Protein AF-A0A8T5RN53-F1 (afdb_monomer_lite)

Radius of gyration: 16.36 Å; chains: 1; bounding box: 29×34×56 Å

Sequence (153 aa):
MLRLSPTEIYNDFKKKKINKNKASELLISIIENPLELDNHERNLCIKLIRIIDSKEKNIFFFLENLLISDINELVRGNAAVALIKNFSDYALEPIKWALQYEKSETSIELIIKALEKTDNLKLKSLLKRVEYVVFEGKIFFPYGTHQNMNLSS

Foldseek 3Di:
DDQDQLVNLLVCCVVVVDALVVSLVSLLVVLVPVVPDDPVSNLSSLVSNLVSLDQDPVSLVSLLCQLPDPPDLSSNLSSLLSCCRRVVVPSLVSLLVSLAPPQDPSSVQSQQVSLVPHPNVSSVVSNVQADWDQDPNDIDRPPGSHTDPPPDD

Structure (mmCIF, N/CA/C/O backbone):
data_AF-A0A8T5RN53-F1
#
_entry.id   AF-A0A8T5RN53-F1
#
loop_
_atom_site.group_PDB
_atom_site.id
_atom_site.type_symbol
_atom_site.label_atom_id
_atom_site.label_alt_id
_atom_site.label_comp_id
_atom_site.label_asym_id
_atom_site.label_entity_id
_atom_site.label_seq_id
_atom_site.pdbx_PDB_ins_code
_atom_site.Cartn_x
_atom_site.Cartn_y
_atom_site.C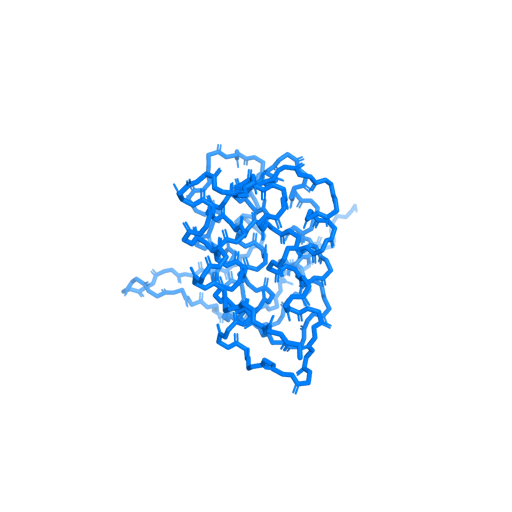artn_z
_atom_site.occupancy
_atom_site.B_iso_or_equiv
_atom_site.auth_seq_id
_atom_site.auth_comp_id
_atom_site.auth_asym_id
_atom_site.auth_atom_id
_atom_site.pdbx_PDB_model_num
ATOM 1 N N . MET A 1 1 ? 7.342 6.731 28.249 1.00 44.94 1 MET A N 1
ATOM 2 C CA . MET A 1 1 ? 6.076 6.772 27.486 1.00 44.94 1 MET A CA 1
ATOM 3 C C . MET A 1 1 ? 5.828 5.353 26.983 1.00 44.94 1 MET A C 1
ATOM 5 O O . MET A 1 1 ? 6.756 4.779 26.434 1.00 44.94 1 MET A O 1
ATOM 9 N N . LEU A 1 2 ? 4.677 4.733 27.271 1.00 50.25 2 LEU A N 1
ATOM 10 C CA . LEU A 1 2 ? 4.367 3.375 26.793 1.00 50.25 2 LEU A CA 1
ATOM 11 C C . LEU A 1 2 ? 4.141 3.436 25.279 1.00 50.25 2 LEU A C 1
ATOM 13 O O . LEU A 1 2 ? 3.134 3.980 24.829 1.00 50.25 2 LEU A O 1
ATOM 17 N N . ARG A 1 3 ? 5.098 2.928 24.503 1.00 65.44 3 ARG A N 1
ATOM 18 C CA . ARG A 1 3 ? 4.967 2.795 23.054 1.00 65.44 3 ARG A CA 1
ATOM 19 C C . ARG A 1 3 ? 4.182 1.521 22.767 1.00 65.44 3 ARG A C 1
ATOM 21 O O . ARG A 1 3 ? 4.669 0.430 23.040 1.00 65.44 3 ARG A O 1
ATOM 28 N N . LEU A 1 4 ? 2.964 1.667 22.251 1.00 77.06 4 LEU A N 1
ATOM 29 C CA . LEU A 1 4 ? 2.201 0.531 21.735 1.00 77.06 4 LEU A CA 1
ATOM 30 C C . LEU A 1 4 ? 2.849 0.067 20.428 1.00 77.06 4 LEU A C 1
ATOM 32 O O . LEU A 1 4 ? 3.094 0.873 19.530 1.00 77.06 4 LEU A O 1
ATOM 36 N N . SER A 1 5 ? 3.123 -1.226 20.317 1.00 90.69 5 SER A N 1
ATOM 37 C CA . SER A 1 5 ? 3.602 -1.844 19.084 1.00 90.69 5 SER A CA 1
ATOM 38 C C . SER A 1 5 ? 2.519 -1.819 17.991 1.00 90.69 5 SER A C 1
ATOM 40 O O . SER A 1 5 ? 1.317 -1.801 18.295 1.00 90.69 5 SER A O 1
ATOM 42 N N . PRO A 1 6 ? 2.896 -1.894 16.698 1.00 93.75 6 PRO A N 1
ATOM 43 C CA . PRO A 1 6 ? 1.924 -1.941 15.601 1.00 93.75 6 PRO A CA 1
ATOM 44 C C . PRO A 1 6 ? 0.897 -3.075 15.759 1.00 93.75 6 PRO A C 1
ATOM 46 O O . PRO A 1 6 ? -0.294 -2.909 15.483 1.00 93.75 6 PRO A O 1
ATOM 49 N N . THR A 1 7 ? 1.349 -4.226 16.261 1.00 94.81 7 THR A N 1
ATOM 50 C CA . THR A 1 7 ? 0.510 -5.403 16.508 1.00 94.81 7 THR A CA 1
ATOM 51 C C . THR A 1 7 ? -0.491 -5.172 17.640 1.00 94.81 7 THR A C 1
ATOM 53 O O . THR A 1 7 ? -1.642 -5.595 17.529 1.00 94.81 7 THR A O 1
ATOM 56 N N . GLU A 1 8 ? -0.097 -4.484 18.714 1.00 95.44 8 GLU A N 1
ATOM 57 C CA . GLU A 1 8 ? -1.012 -4.127 19.806 1.00 95.44 8 GLU A CA 1
ATOM 58 C C . GLU A 1 8 ? -2.107 -3.175 19.330 1.00 95.44 8 GLU A C 1
ATOM 60 O O . GLU A 1 8 ? -3.283 -3.429 19.591 1.00 95.44 8 GLU A O 1
ATOM 65 N N . ILE A 1 9 ? -1.749 -2.155 18.542 1.00 96.62 9 ILE A N 1
ATOM 66 C CA . ILE A 1 9 ? -2.724 -1.229 17.947 1.00 96.62 9 ILE A CA 1
ATOM 67 C C . ILE A 1 9 ? -3.728 -1.991 17.078 1.00 96.62 9 ILE A C 1
ATOM 69 O O . ILE A 1 9 ? -4.940 -1.797 17.193 1.00 96.62 9 ILE A O 1
ATOM 73 N N . TYR A 1 10 ? -3.250 -2.906 16.231 1.00 97.56 10 TYR A N 1
ATOM 74 C CA . TYR A 1 10 ? -4.135 -3.714 15.394 1.00 97.56 10 TYR A CA 1
ATOM 75 C C . TYR A 1 10 ? -5.036 -4.654 16.206 1.00 97.56 10 TYR A C 1
ATOM 77 O O . TYR A 1 10 ? -6.208 -4.840 15.871 1.00 97.56 10 TYR A O 1
ATOM 85 N N . ASN A 1 11 ? -4.523 -5.225 17.296 1.00 97.44 11 ASN A N 1
ATOM 86 C CA . ASN A 1 11 ? -5.315 -6.049 18.203 1.00 97.44 11 ASN A CA 1
ATOM 87 C C . ASN A 1 11 ? -6.406 -5.238 18.908 1.00 97.44 11 ASN A C 1
ATOM 89 O O . ASN A 1 11 ? -7.532 -5.721 19.040 1.00 97.44 11 ASN A O 1
ATOM 93 N N . ASP A 1 12 ? -6.109 -4.010 19.326 1.00 97.62 12 ASP A N 1
ATOM 94 C CA . ASP A 1 12 ? -7.094 -3.120 19.934 1.00 97.62 12 ASP A CA 1
ATOM 95 C C . ASP A 1 12 ? -8.165 -2.679 18.927 1.00 97.62 12 ASP A C 1
ATOM 97 O O . ASP A 1 12 ? -9.349 -2.646 19.276 1.00 97.62 12 ASP A O 1
ATOM 101 N N . PHE A 1 13 ? -7.793 -2.458 17.661 1.00 97.81 13 PHE A N 1
ATOM 102 C CA . PHE A 1 13 ? -8.748 -2.271 16.565 1.00 97.81 13 PHE A CA 1
ATOM 103 C C . PHE A 1 13 ? -9.644 -3.504 16.369 1.00 97.81 13 PHE A C 1
ATOM 105 O O . PHE A 1 13 ? -10.870 -3.385 16.362 1.00 97.81 13 PHE A O 1
ATOM 112 N N . LYS A 1 14 ? -9.063 -4.710 16.288 1.00 97.94 14 LYS A N 1
ATOM 113 C CA . LYS A 1 14 ? -9.825 -5.966 16.149 1.00 97.94 14 LYS A CA 1
ATOM 114 C C . LYS A 1 14 ? -10.793 -6.208 17.304 1.00 97.94 14 LYS A C 1
ATOM 116 O O . LYS A 1 14 ? -11.897 -6.703 17.087 1.00 97.94 14 LYS A O 1
ATOM 121 N N . LYS A 1 15 ? -10.393 -5.841 18.523 1.00 97.94 15 LYS A N 1
ATOM 122 C CA . LYS A 1 15 ? -11.221 -5.915 19.736 1.00 97.94 15 LYS A CA 1
ATOM 123 C C . LYS A 1 15 ? -12.211 -4.750 19.862 1.00 97.94 15 LYS A C 1
ATOM 125 O O . LYS A 1 15 ? -12.908 -4.673 20.867 1.00 97.94 15 LYS A O 1
ATOM 130 N N . LYS A 1 16 ? -12.283 -3.858 18.865 1.00 97.44 16 LYS A N 1
ATOM 131 C CA . LYS A 1 16 ? -13.139 -2.661 18.831 1.00 97.44 16 LYS A CA 1
ATOM 132 C C . LYS A 1 16 ? -12.910 -1.691 20.001 1.00 97.44 16 LYS A C 1
ATOM 134 O O . LYS A 1 16 ? -13.797 -0.908 20.322 1.00 97.44 16 LYS A O 1
ATOM 139 N N . LYS A 1 17 ? -11.730 -1.718 20.630 1.00 98.00 17 LYS A N 1
ATOM 140 C CA . LYS A 1 17 ? -11.353 -0.751 21.677 1.00 98.00 17 LYS A CA 1
ATOM 141 C C . LYS A 1 17 ? -11.020 0.620 21.094 1.00 98.00 17 LYS A C 1
ATOM 143 O O . LYS A 1 17 ? -11.229 1.636 21.744 1.00 98.00 17 LYS A O 1
ATOM 148 N N . ILE A 1 18 ? -10.500 0.631 19.868 1.00 97.50 18 ILE A N 1
ATOM 149 C CA . ILE A 1 18 ? -10.259 1.831 19.069 1.00 97.50 18 ILE A CA 1
ATOM 150 C C . ILE A 1 18 ? -10.908 1.657 17.695 1.00 97.50 18 ILE A C 1
ATOM 152 O O . ILE A 1 18 ? -11.033 0.540 17.189 1.00 97.50 18 ILE A O 1
ATOM 156 N N . ASN A 1 19 ? -11.342 2.761 17.089 1.00 97.62 19 ASN A N 1
ATOM 157 C CA . ASN A 1 19 ? -11.912 2.745 15.744 1.00 97.62 19 ASN A CA 1
ATOM 158 C C . ASN A 1 19 ? -10.809 2.748 14.665 1.00 97.62 19 ASN A C 1
ATOM 160 O O . ASN A 1 19 ? -9.625 2.930 14.960 1.00 97.62 19 ASN A O 1
ATOM 164 N N . LYS A 1 20 ? -11.207 2.550 13.402 1.00 97.38 20 LYS A N 1
ATOM 165 C CA . LYS A 1 20 ? -10.282 2.499 12.257 1.00 97.38 20 LYS A CA 1
ATOM 166 C C . LYS A 1 20 ? -9.435 3.773 12.117 1.00 97.38 20 LYS A C 1
ATOM 168 O O . LYS A 1 20 ? -8.237 3.672 11.887 1.00 97.38 20 LYS A O 1
ATOM 173 N N . ASN A 1 21 ? -10.036 4.949 12.321 1.00 96.50 21 ASN A N 1
ATOM 174 C CA . ASN A 1 21 ? -9.356 6.237 12.182 1.00 96.50 21 ASN A CA 1
ATOM 175 C C . ASN A 1 21 ? -8.247 6.355 13.227 1.00 96.50 21 ASN A C 1
ATOM 177 O O . ASN A 1 21 ? -7.089 6.570 12.882 1.00 96.50 21 ASN A O 1
ATOM 181 N N . LYS A 1 22 ? -8.585 6.087 14.492 1.00 96.81 22 LYS A N 1
ATOM 182 C CA . LYS A 1 22 ? -7.637 6.155 15.598 1.00 96.81 22 LYS A CA 1
ATOM 183 C C . LYS A 1 22 ? -6.507 5.140 15.454 1.00 96.81 22 LYS A C 1
ATOM 185 O O . LYS A 1 22 ? -5.360 5.461 15.744 1.00 96.81 22 LYS A O 1
ATOM 190 N N . ALA A 1 23 ? -6.813 3.925 15.002 1.00 97.75 23 ALA A N 1
ATOM 191 C CA . ALA A 1 23 ? -5.800 2.906 14.755 1.00 97.75 23 ALA A CA 1
ATOM 192 C C . ALA A 1 23 ? -4.818 3.338 13.656 1.00 97.75 23 ALA A C 1
ATOM 194 O O . ALA A 1 23 ? -3.608 3.235 13.843 1.00 97.75 23 ALA A O 1
ATOM 195 N N . SER A 1 24 ? -5.322 3.872 12.539 1.00 97.75 24 SER A N 1
ATOM 196 C CA . SER A 1 24 ? -4.477 4.397 11.465 1.00 97.75 24 SER A CA 1
ATOM 197 C C . SER A 1 24 ? -3.630 5.589 11.914 1.00 97.75 24 SER A C 1
ATOM 199 O O . SER A 1 24 ? -2.445 5.610 11.608 1.00 97.75 24 SER A O 1
ATOM 201 N N . GLU A 1 25 ? -4.183 6.535 12.676 1.00 96.12 25 GLU A N 1
ATOM 202 C CA . GLU A 1 25 ? -3.428 7.668 13.236 1.00 96.12 25 GLU A CA 1
ATOM 203 C C . GLU A 1 25 ? -2.288 7.215 14.152 1.00 96.12 25 GLU A C 1
ATOM 205 O O . GLU A 1 25 ? -1.175 7.727 14.058 1.00 96.12 25 GLU A O 1
ATOM 210 N N . LEU A 1 26 ? -2.537 6.228 15.020 1.00 95.38 26 LEU A N 1
ATOM 211 C CA . LEU A 1 26 ? -1.499 5.687 15.897 1.00 95.38 26 LEU A CA 1
ATOM 212 C C . LEU A 1 26 ? -0.387 5.011 15.081 1.00 95.38 26 LEU A C 1
ATOM 214 O O . LEU A 1 26 ? 0.789 5.249 15.340 1.00 95.38 26 LEU A O 1
ATOM 218 N N . LEU A 1 27 ? -0.735 4.232 14.052 1.00 96.00 27 LEU A N 1
ATOM 219 C CA . LEU A 1 27 ? 0.253 3.625 13.151 1.00 96.00 27 LEU A CA 1
ATOM 220 C C . LEU A 1 27 ? 1.051 4.671 12.357 1.00 96.00 27 LEU A C 1
ATOM 222 O O . LEU A 1 27 ? 2.247 4.478 12.158 1.00 96.00 27 LEU A O 1
ATOM 226 N N . ILE A 1 28 ? 0.421 5.771 11.935 1.00 95.38 28 ILE A N 1
ATOM 227 C CA . ILE A 1 28 ? 1.108 6.904 11.294 1.00 95.38 28 ILE A CA 1
ATOM 228 C C . ILE A 1 28 ? 2.108 7.531 12.264 1.00 95.38 28 ILE A C 1
ATOM 230 O O . ILE A 1 28 ? 3.281 7.641 11.922 1.00 95.38 28 ILE A O 1
ATOM 234 N N . SER A 1 29 ? 1.682 7.831 13.496 1.00 92.75 29 SER A N 1
ATOM 235 C CA . SER A 1 29 ? 2.555 8.445 14.506 1.00 92.75 29 SER A CA 1
ATOM 236 C C . SER A 1 29 ? 3.789 7.595 14.830 1.00 92.75 29 SER A C 1
ATOM 238 O O . SER A 1 29 ? 4.849 8.125 15.146 1.00 92.75 29 SER A O 1
ATOM 240 N N . ILE A 1 30 ? 3.664 6.269 14.706 1.00 91.19 30 ILE A N 1
ATOM 241 C CA . ILE A 1 30 ? 4.787 5.338 14.794 1.00 91.19 30 ILE A CA 1
ATOM 242 C C . ILE A 1 30 ? 5.728 5.530 13.596 1.00 91.19 30 ILE A C 1
ATOM 244 O O . ILE A 1 30 ? 6.919 5.719 13.799 1.00 91.19 30 ILE A O 1
ATOM 248 N N . ILE A 1 31 ? 5.229 5.514 12.355 1.00 92.88 31 ILE A N 1
ATOM 249 C CA . ILE A 1 31 ? 6.076 5.646 11.151 1.00 92.88 31 ILE A CA 1
ATOM 250 C C . ILE A 1 31 ? 6.820 6.992 11.108 1.00 92.88 31 ILE A C 1
ATOM 252 O O . ILE A 1 31 ? 7.957 7.037 10.635 1.00 92.88 31 ILE A O 1
ATOM 256 N N . GLU A 1 32 ? 6.190 8.070 11.578 1.00 88.94 32 GLU A N 1
ATOM 257 C CA . GLU A 1 32 ? 6.745 9.432 11.596 1.00 88.94 32 GLU A CA 1
ATOM 258 C C . GLU A 1 32 ? 7.840 9.646 12.651 1.00 88.94 32 GLU A C 1
ATOM 260 O O . GLU A 1 32 ? 8.463 10.707 12.669 1.00 88.94 32 GLU A O 1
ATOM 265 N N . ASN A 1 33 ? 8.121 8.649 13.498 1.00 83.06 33 ASN A N 1
ATOM 266 C CA . ASN A 1 33 ? 9.218 8.691 14.462 1.00 83.06 33 ASN A CA 1
ATOM 267 C C . ASN A 1 33 ? 10.390 7.781 14.021 1.00 83.06 33 ASN A C 1
ATOM 269 O O . ASN A 1 33 ? 10.532 6.655 14.508 1.00 83.06 33 ASN A O 1
ATOM 273 N N . PRO A 1 34 ? 11.249 8.243 13.089 1.00 62.81 34 PRO A N 1
ATOM 274 C CA . PRO A 1 34 ? 12.278 7.418 12.454 1.00 62.81 34 PRO A CA 1
ATOM 275 C C . PRO A 1 34 ? 13.436 7.039 13.383 1.00 62.81 34 PRO A C 1
ATOM 277 O O . PRO A 1 34 ? 14.187 6.123 13.065 1.00 62.81 34 PRO A O 1
ATOM 280 N N . LEU A 1 35 ? 13.596 7.716 14.526 1.00 66.00 35 LEU A N 1
ATOM 281 C CA . LEU A 1 35 ? 14.671 7.431 15.486 1.00 66.00 35 LEU A CA 1
ATOM 282 C C . LEU A 1 35 ? 14.477 6.097 16.217 1.00 66.00 35 LEU A C 1
ATOM 284 O O . LEU A 1 35 ? 15.374 5.628 16.911 1.00 66.00 35 LEU A O 1
ATOM 288 N N . GLU A 1 36 ? 13.302 5.497 16.066 1.00 64.06 36 GLU A N 1
ATOM 289 C CA . GLU A 1 36 ? 12.859 4.390 16.891 1.00 64.06 36 GLU A CA 1
ATOM 290 C C . GLU A 1 36 ? 12.312 3.188 16.099 1.00 64.06 36 GLU A C 1
ATOM 292 O O . GLU A 1 36 ? 11.901 2.196 16.713 1.00 64.06 36 GLU A O 1
ATOM 297 N N . LEU A 1 37 ? 12.283 3.264 14.763 1.00 75.44 37 LEU A N 1
ATOM 298 C CA . LEU A 1 37 ? 11.791 2.191 13.896 1.00 75.44 37 LEU A CA 1
ATOM 299 C C . LEU A 1 37 ? 12.766 1.839 12.787 1.00 75.44 37 LEU A C 1
ATOM 301 O O . LEU A 1 37 ? 13.216 2.699 12.030 1.00 75.44 37 LEU A O 1
ATOM 305 N N . ASP A 1 38 ? 12.944 0.538 12.592 1.00 87.88 38 ASP A N 1
ATOM 306 C CA . ASP A 1 38 ? 13.507 0.023 11.356 1.00 87.88 38 ASP A CA 1
ATOM 307 C C . ASP A 1 38 ? 12.471 0.020 10.211 1.00 87.88 38 ASP A C 1
ATOM 309 O O . ASP A 1 38 ? 11.257 0.176 10.388 1.00 87.88 38 ASP A O 1
ATOM 313 N N . ASN A 1 39 ? 12.950 -0.183 8.983 1.00 90.75 39 ASN A N 1
ATOM 314 C CA . ASN A 1 39 ? 12.076 -0.241 7.810 1.00 90.75 39 ASN A CA 1
ATOM 315 C C . ASN A 1 39 ? 11.120 -1.447 7.825 1.00 90.75 39 ASN A C 1
ATOM 317 O O . ASN A 1 39 ? 10.099 -1.415 7.136 1.00 90.75 39 ASN A O 1
ATOM 321 N N . HIS A 1 40 ? 11.404 -2.508 8.583 1.00 91.00 40 HIS A N 1
ATOM 322 C CA . HIS A 1 40 ? 10.517 -3.663 8.679 1.00 91.00 40 HIS A CA 1
ATOM 323 C C . HIS A 1 40 ? 9.246 -3.307 9.464 1.00 91.00 40 HIS A C 1
ATOM 325 O O . HIS A 1 40 ? 8.134 -3.556 8.985 1.00 91.00 40 HIS A O 1
ATOM 331 N N . GLU A 1 41 ? 9.385 -2.643 10.611 1.00 92.06 41 GLU A N 1
ATOM 332 C CA . GLU A 1 41 ? 8.262 -2.157 11.411 1.00 92.06 41 GLU A CA 1
ATOM 333 C C . GLU A 1 41 ? 7.448 -1.086 10.670 1.00 92.06 41 GLU A C 1
ATOM 335 O O . GLU A 1 41 ? 6.215 -1.141 10.670 1.00 92.06 41 GLU A O 1
ATOM 340 N N . ARG A 1 42 ? 8.105 -0.168 9.945 1.00 94.38 42 ARG A N 1
ATOM 341 C CA . ARG A 1 42 ? 7.412 0.832 9.106 1.00 94.38 42 ARG A CA 1
ATOM 342 C C . ARG A 1 42 ? 6.537 0.158 8.048 1.00 94.38 42 ARG A C 1
ATOM 344 O O . ARG A 1 42 ? 5.360 0.488 7.895 1.00 94.38 42 ARG A O 1
ATOM 351 N N . ASN A 1 43 ? 7.079 -0.848 7.362 1.00 95.62 43 ASN A N 1
ATOM 352 C CA . ASN A 1 43 ? 6.333 -1.631 6.379 1.00 95.62 43 ASN A CA 1
ATOM 353 C C . ASN A 1 43 ? 5.177 -2.425 7.009 1.00 95.62 43 ASN A C 1
ATOM 355 O O . ASN A 1 43 ? 4.121 -2.568 6.385 1.00 95.62 43 ASN A O 1
ATOM 359 N N . LEU A 1 44 ? 5.335 -2.928 8.238 1.00 96.12 44 LEU A N 1
ATOM 360 C CA . LEU A 1 44 ? 4.237 -3.545 8.983 1.00 96.12 44 LEU A CA 1
ATOM 361 C C . LEU A 1 44 ? 3.120 -2.529 9.252 1.00 96.12 44 LEU A C 1
ATOM 363 O O . LEU A 1 44 ? 1.961 -2.826 8.960 1.00 96.12 44 LEU A O 1
ATOM 367 N N . CYS A 1 45 ? 3.449 -1.324 9.721 1.00 97.06 45 CYS A N 1
ATOM 368 C CA . CYS A 1 45 ? 2.466 -0.262 9.933 1.00 97.06 45 CYS A CA 1
ATOM 369 C C . CYS A 1 45 ? 1.686 0.059 8.653 1.00 97.06 45 CYS A C 1
ATOM 371 O O . CYS A 1 45 ? 0.458 0.082 8.684 1.00 97.06 45 CYS A O 1
ATOM 373 N N . ILE A 1 46 ? 2.361 0.218 7.511 1.00 98.12 46 ILE A N 1
ATOM 374 C CA . ILE A 1 46 ? 1.705 0.503 6.221 1.00 98.12 46 ILE A CA 1
ATOM 375 C C . ILE A 1 46 ? 0.774 -0.645 5.807 1.00 98.12 46 ILE A C 1
ATOM 377 O O . ILE A 1 46 ? -0.364 -0.418 5.388 1.00 98.12 46 ILE A O 1
ATOM 381 N N . LYS A 1 47 ? 1.207 -1.902 5.979 1.00 98.00 47 LYS A N 1
ATOM 382 C CA . LYS A 1 47 ? 0.360 -3.080 5.724 1.00 98.00 47 LYS A CA 1
ATOM 383 C C . LYS A 1 47 ? -0.877 -3.098 6.622 1.00 98.00 47 LYS A C 1
ATOM 385 O O . LYS A 1 47 ? -1.949 -3.472 6.146 1.00 98.00 47 LYS A O 1
ATOM 390 N N . LEU A 1 48 ? -0.742 -2.710 7.889 1.00 98.25 48 LEU A N 1
ATOM 391 C CA . LEU A 1 48 ? -1.853 -2.632 8.834 1.00 98.25 48 LEU A CA 1
ATOM 392 C C . LEU A 1 48 ? -2.799 -1.474 8.499 1.00 98.25 48 LEU A C 1
ATOM 394 O O . LEU A 1 48 ? -4.003 -1.704 8.456 1.00 98.25 48 LEU A O 1
ATOM 398 N N . ILE A 1 49 ? -2.286 -0.286 8.157 1.00 98.38 49 ILE A N 1
ATOM 399 C CA . ILE A 1 49 ? -3.081 0.846 7.643 1.00 98.38 49 ILE A CA 1
ATOM 400 C C . ILE A 1 49 ? -3.912 0.393 6.438 1.00 98.38 49 ILE A C 1
ATOM 402 O O . ILE A 1 49 ? -5.121 0.630 6.391 1.00 98.38 49 ILE A O 1
ATOM 406 N N . ARG A 1 50 ? -3.291 -0.345 5.510 1.00 98.06 50 ARG A N 1
ATOM 407 C CA . ARG A 1 50 ? -3.981 -0.925 4.355 1.00 98.06 50 ARG A CA 1
ATOM 408 C C . ARG A 1 50 ? -5.132 -1.852 4.766 1.00 98.06 50 ARG A C 1
ATOM 410 O O . ARG A 1 50 ? -6.199 -1.785 4.174 1.00 98.06 50 ARG A O 1
ATOM 417 N N . ILE A 1 51 ? -4.921 -2.729 5.750 1.00 98.00 51 ILE A N 1
ATOM 418 C CA . ILE A 1 51 ? -5.936 -3.692 6.219 1.00 98.00 51 ILE A CA 1
ATOM 419 C C . ILE A 1 51 ? -7.075 -3.002 6.983 1.00 98.00 51 ILE A C 1
ATOM 421 O O . ILE A 1 51 ? -8.225 -3.404 6.845 1.00 98.00 51 ILE A O 1
ATOM 425 N N . ILE A 1 52 ? -6.754 -1.991 7.791 1.00 97.75 52 ILE A N 1
ATOM 426 C CA . ILE A 1 52 ? -7.717 -1.228 8.598 1.00 97.75 52 ILE A CA 1
ATOM 427 C C . ILE A 1 52 ? -8.674 -0.421 7.709 1.00 97.75 52 ILE A C 1
ATOM 429 O O . ILE A 1 52 ? -9.832 -0.227 8.074 1.00 97.75 52 ILE A O 1
ATOM 433 N N . ASP A 1 53 ? -8.191 0.022 6.545 1.00 96.69 53 ASP A N 1
ATOM 434 C CA . ASP A 1 53 ? -8.983 0.678 5.502 1.00 96.69 53 ASP A CA 1
ATOM 435 C C . ASP A 1 53 ? -9.763 1.917 5.980 1.00 96.69 53 ASP A C 1
ATOM 437 O O . ASP A 1 53 ? -10.942 2.140 5.682 1.00 96.69 53 ASP A O 1
ATOM 441 N N . SER A 1 54 ? -9.081 2.757 6.759 1.00 95.81 54 SER A N 1
ATOM 442 C CA . SER A 1 54 ? -9.574 4.099 7.041 1.00 95.81 54 SER A CA 1
ATOM 443 C C . SER A 1 54 ? -9.500 4.965 5.778 1.00 95.81 54 SER A C 1
ATOM 445 O O . SER A 1 54 ? -8.504 4.945 5.057 1.00 95.81 54 SER A O 1
ATOM 447 N N . LYS A 1 55 ? -10.575 5.716 5.514 1.00 95.00 55 LYS A N 1
ATOM 448 C CA . LYS A 1 55 ? -10.751 6.542 4.306 1.00 95.00 55 LYS A CA 1
ATOM 449 C C . LYS A 1 55 ? -10.470 8.023 4.560 1.00 95.00 55 LYS A C 1
ATOM 451 O O . LYS A 1 55 ? -10.853 8.872 3.761 1.00 95.00 55 LYS A O 1
ATOM 456 N N . GLU A 1 56 ? -9.842 8.334 5.688 1.00 96.56 56 GLU A N 1
ATOM 457 C CA . GLU A 1 56 ? -9.536 9.710 6.056 1.00 96.56 56 GLU A CA 1
ATOM 458 C C . GLU A 1 56 ? -8.509 10.323 5.099 1.00 96.56 56 GLU A C 1
ATOM 460 O O . GLU A 1 56 ? -7.526 9.693 4.697 1.00 96.56 56 GLU A O 1
ATOM 465 N N . LYS A 1 57 ? -8.735 11.588 4.740 1.00 96.19 57 LYS A N 1
ATOM 466 C CA . LYS A 1 57 ? -7.930 12.302 3.742 1.00 96.19 57 LYS A CA 1
ATOM 467 C C . LYS A 1 57 ? -6.475 12.498 4.185 1.00 96.19 57 LYS A C 1
ATOM 469 O O . LYS A 1 57 ? -5.571 12.476 3.357 1.00 96.19 57 LYS A O 1
ATOM 474 N N . ASN A 1 58 ? -6.232 12.660 5.484 1.00 96.12 58 ASN A N 1
ATOM 475 C CA . ASN A 1 58 ? -4.876 12.746 6.036 1.00 96.12 58 ASN A CA 1
ATOM 476 C C . ASN A 1 58 ? -4.070 11.457 5.799 1.00 96.12 58 ASN A C 1
ATOM 478 O O . ASN A 1 58 ? -2.878 11.536 5.527 1.00 96.12 58 ASN A O 1
ATOM 482 N N . ILE A 1 59 ? -4.711 10.284 5.838 1.00 97.62 59 ILE A N 1
ATOM 483 C CA . ILE A 1 59 ? -4.052 8.998 5.570 1.00 97.62 59 ILE A CA 1
ATOM 484 C C . ILE A 1 59 ? -3.653 8.902 4.099 1.00 97.62 59 ILE A C 1
ATOM 486 O O . ILE A 1 59 ? -2.559 8.431 3.801 1.00 97.62 59 ILE A O 1
ATOM 490 N N . PHE A 1 60 ? -4.508 9.377 3.187 1.00 98.25 60 PHE A N 1
ATOM 491 C CA . PHE A 1 60 ? -4.156 9.476 1.770 1.00 98.25 60 PHE A CA 1
ATOM 492 C C . PHE A 1 60 ? -2.885 10.312 1.578 1.00 98.25 60 PHE A C 1
ATOM 494 O O . PHE A 1 60 ? -1.918 9.808 1.015 1.00 98.25 60 PHE A O 1
ATOM 501 N N . PHE A 1 61 ? -2.857 11.543 2.101 1.00 98.06 61 PHE A N 1
ATOM 502 C CA . PHE A 1 61 ? -1.698 12.431 1.952 1.00 98.06 61 PHE A CA 1
ATOM 503 C C . PHE A 1 61 ? -0.435 11.866 2.591 1.00 98.06 61 PHE A C 1
ATOM 505 O O . PHE A 1 61 ? 0.656 11.997 2.048 1.00 98.06 61 PHE A O 1
ATOM 512 N N . PHE A 1 62 ? -0.577 11.200 3.734 1.00 98.12 62 PHE A N 1
ATOM 513 C CA . PHE A 1 62 ? 0.539 10.530 4.375 1.00 98.12 62 PHE A CA 1
ATOM 514 C C . PHE A 1 62 ? 1.136 9.431 3.480 1.00 98.12 62 PHE A C 1
ATOM 516 O O . PHE A 1 62 ? 2.345 9.398 3.260 1.00 98.12 62 PHE A O 1
ATOM 523 N N . LEU A 1 63 ? 0.298 8.555 2.916 1.00 98.50 63 LEU A N 1
ATOM 524 C CA . LEU A 1 63 ? 0.749 7.493 2.011 1.00 98.50 63 LEU A CA 1
ATOM 525 C C . LEU A 1 63 ? 1.317 8.050 0.697 1.00 98.50 63 LEU A C 1
ATOM 527 O O . LEU A 1 63 ? 2.290 7.508 0.181 1.00 98.50 63 LEU A O 1
ATOM 531 N N . GLU A 1 64 ? 0.736 9.123 0.163 1.00 98.44 64 GLU A N 1
ATOM 532 C CA . GLU A 1 64 ? 1.250 9.828 -1.016 1.00 98.44 64 GLU A CA 1
ATOM 533 C C . GLU A 1 64 ? 2.649 10.399 -0.756 1.00 98.44 64 GLU A C 1
ATOM 535 O O . GLU A 1 64 ? 3.562 10.176 -1.549 1.00 98.44 64 GLU A O 1
ATOM 540 N N . ASN A 1 65 ? 2.855 11.044 0.393 1.00 98.06 65 ASN A N 1
ATOM 541 C CA . ASN A 1 65 ? 4.171 11.542 0.780 1.00 98.06 65 ASN A CA 1
ATOM 542 C C . ASN A 1 65 ? 5.190 10.404 0.893 1.00 98.06 65 ASN A C 1
ATOM 544 O O . ASN A 1 65 ? 6.279 10.513 0.334 1.00 98.06 65 ASN A O 1
ATOM 548 N N . LEU A 1 66 ? 4.830 9.288 1.541 1.00 97.75 66 LEU A N 1
ATOM 549 C CA . LEU A 1 66 ? 5.708 8.118 1.613 1.00 97.75 66 LEU A CA 1
ATOM 550 C C . LEU A 1 66 ? 6.060 7.573 0.227 1.00 97.75 66 LEU A C 1
ATOM 552 O O . LEU A 1 66 ? 7.214 7.245 -0.011 1.00 97.75 66 LEU A O 1
ATOM 556 N N . LEU A 1 67 ? 5.095 7.486 -0.690 1.00 98.25 67 LEU A N 1
ATOM 557 C CA . LEU A 1 67 ? 5.337 7.043 -2.064 1.00 98.25 67 LEU A CA 1
ATOM 558 C C . LEU A 1 67 ? 6.361 7.931 -2.786 1.00 98.25 67 LEU A C 1
ATOM 560 O O . LEU A 1 67 ? 7.192 7.417 -3.527 1.00 98.25 67 LEU A O 1
ATOM 564 N N . ILE A 1 68 ? 6.297 9.247 -2.585 1.00 95.56 68 ILE A N 1
ATOM 565 C CA . ILE A 1 68 ? 7.101 10.212 -3.343 1.00 95.56 68 ILE A CA 1
ATOM 566 C C . ILE A 1 68 ? 8.506 10.377 -2.758 1.00 95.56 68 ILE A C 1
ATOM 568 O O . ILE A 1 68 ? 9.470 10.472 -3.517 1.00 95.56 68 ILE A O 1
ATOM 572 N N . SER A 1 69 ? 8.634 10.461 -1.432 1.00 94.56 69 SER A N 1
ATOM 573 C CA . SER A 1 69 ? 9.849 10.991 -0.798 1.00 94.56 69 SER A CA 1
ATOM 574 C C . SER A 1 69 ? 10.564 10.033 0.149 1.00 94.56 69 SER A C 1
ATOM 576 O O . SER A 1 69 ? 11.657 10.367 0.611 1.00 94.56 69 SER A O 1
ATOM 578 N N . ASP A 1 70 ? 10.010 8.850 0.439 1.00 95.38 70 ASP A N 1
ATOM 579 C CA . ASP A 1 70 ? 10.684 7.932 1.354 1.00 95.38 70 ASP A CA 1
ATOM 580 C C . ASP A 1 70 ? 11.987 7.391 0.761 1.00 95.38 70 ASP A C 1
ATOM 582 O O . ASP A 1 70 ? 12.048 7.008 -0.406 1.00 95.38 70 ASP A O 1
ATOM 586 N N . ILE A 1 71 ? 13.032 7.291 1.579 1.00 93.81 71 ILE A N 1
ATOM 587 C CA . ILE A 1 71 ? 14.326 6.761 1.136 1.00 93.81 71 ILE A CA 1
ATOM 588 C C . ILE A 1 71 ? 14.279 5.256 0.847 1.00 93.81 71 ILE A C 1
ATOM 590 O O . ILE A 1 71 ? 15.035 4.772 0.007 1.00 93.81 71 ILE A O 1
ATOM 594 N N . ASN A 1 72 ? 13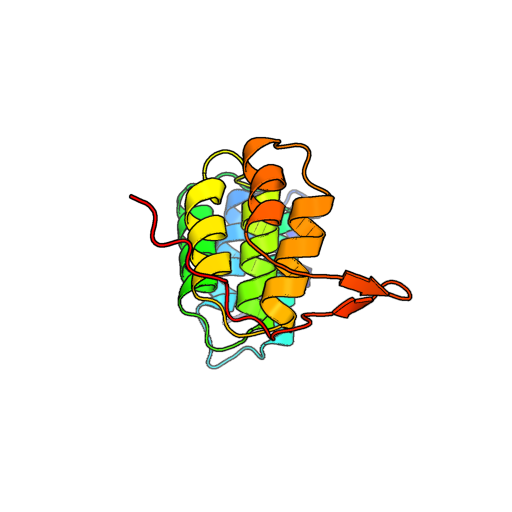.392 4.506 1.506 1.00 95.12 72 ASN A N 1
ATOM 595 C CA . ASN A 1 72 ? 13.345 3.055 1.411 1.00 95.12 72 ASN A CA 1
ATOM 596 C C . ASN A 1 72 ? 12.355 2.594 0.332 1.00 95.12 72 ASN A C 1
ATOM 598 O O . ASN A 1 72 ? 11.158 2.868 0.411 1.00 95.12 72 ASN A O 1
ATOM 602 N N . GLU A 1 73 ? 12.827 1.821 -0.650 1.00 96.44 73 GLU A N 1
ATOM 603 C CA . GLU A 1 73 ? 11.980 1.387 -1.766 1.00 96.44 73 GLU A CA 1
ATOM 604 C C . GLU A 1 73 ? 10.798 0.500 -1.360 1.00 96.44 73 GLU A C 1
ATOM 606 O O . GLU A 1 73 ? 9.740 0.557 -1.987 1.00 96.44 73 GLU A O 1
ATOM 611 N N . LEU A 1 74 ? 10.937 -0.302 -0.298 1.00 96.69 74 LEU A N 1
ATOM 612 C CA . LEU A 1 74 ? 9.839 -1.138 0.185 1.00 96.69 74 LEU A CA 1
ATOM 613 C C . LEU A 1 74 ? 8.751 -0.281 0.821 1.00 96.69 74 LEU A C 1
ATOM 615 O O . LEU A 1 74 ? 7.572 -0.582 0.636 1.00 96.69 74 LEU A O 1
ATOM 619 N N . VAL A 1 75 ? 9.128 0.780 1.536 1.00 97.19 75 VAL A N 1
ATOM 620 C CA . VAL A 1 75 ? 8.172 1.735 2.104 1.00 97.19 75 VAL A CA 1
ATOM 621 C C . VAL A 1 75 ? 7.407 2.439 0.989 1.00 97.19 75 VAL A C 1
ATOM 623 O O . VAL A 1 75 ? 6.174 2.413 1.017 1.00 97.19 75 VAL A O 1
ATOM 626 N N . ARG A 1 76 ? 8.104 2.958 -0.034 1.00 98.00 76 ARG A N 1
ATOM 627 C CA . ARG A 1 76 ? 7.461 3.567 -1.214 1.00 98.00 76 ARG A CA 1
ATOM 628 C C . ARG A 1 76 ? 6.494 2.597 -1.897 1.00 98.00 76 ARG A C 1
ATOM 630 O O . ARG A 1 76 ? 5.312 2.902 -2.059 1.00 98.00 76 ARG A O 1
ATOM 637 N N . GLY A 1 77 ? 6.952 1.382 -2.204 1.00 98.25 77 GLY A N 1
ATOM 638 C CA . GLY A 1 77 ? 6.132 0.364 -2.860 1.00 98.25 77 GLY A CA 1
ATOM 639 C C . GLY A 1 77 ? 4.919 -0.066 -2.025 1.00 98.25 77 GLY A C 1
ATOM 640 O O . GLY A 1 77 ? 3.809 -0.163 -2.545 1.00 98.25 77 GLY A O 1
ATOM 641 N N . ASN A 1 78 ? 5.069 -0.275 -0.711 1.00 98.38 78 ASN A N 1
ATOM 642 C CA . ASN A 1 78 ? 3.933 -0.616 0.155 1.00 98.38 78 ASN A CA 1
ATOM 643 C C . ASN A 1 78 ? 2.943 0.549 0.304 1.00 98.38 78 ASN A C 1
ATOM 645 O O . ASN A 1 78 ? 1.737 0.297 0.387 1.00 98.38 78 ASN A O 1
ATOM 649 N N . ALA A 1 79 ? 3.416 1.799 0.302 1.00 98.50 79 ALA A N 1
ATOM 650 C CA . ALA A 1 79 ? 2.549 2.973 0.296 1.00 98.50 79 ALA A CA 1
ATOM 651 C C . ALA A 1 79 ? 1.719 3.040 -0.996 1.00 98.50 79 ALA A C 1
ATOM 653 O O . ALA A 1 79 ? 0.498 3.195 -0.933 1.00 98.50 79 ALA A O 1
ATOM 654 N N . ALA A 1 80 ? 2.338 2.782 -2.152 1.00 98.62 80 ALA A N 1
ATOM 655 C CA . ALA A 1 80 ? 1.635 2.678 -3.429 1.00 98.62 80 ALA A CA 1
ATOM 656 C C . ALA A 1 80 ? 0.553 1.586 -3.420 1.00 98.62 80 ALA A C 1
ATOM 658 O O . ALA A 1 80 ? -0.584 1.813 -3.836 1.00 98.62 80 ALA A O 1
ATOM 659 N N . VAL A 1 81 ? 0.875 0.403 -2.885 1.00 98.69 81 VAL A N 1
ATOM 660 C CA . VAL A 1 81 ? -0.087 -0.703 -2.750 1.00 98.69 81 VAL A CA 1
ATOM 661 C C . VAL A 1 81 ? -1.271 -0.298 -1.863 1.00 98.69 81 VAL A C 1
ATOM 663 O O . VAL A 1 81 ? -2.413 -0.665 -2.151 1.00 98.69 81 VAL A O 1
ATOM 666 N N . ALA A 1 82 ? -1.023 0.443 -0.779 1.00 98.50 82 ALA A N 1
ATOM 667 C CA . ALA A 1 82 ? -2.078 0.952 0.091 1.00 98.50 82 ALA A CA 1
ATOM 668 C C . ALA A 1 82 ? -2.959 1.992 -0.623 1.00 98.50 82 ALA A C 1
ATOM 670 O O . ALA A 1 82 ? -4.181 1.905 -0.519 1.00 98.50 82 ALA A O 1
ATOM 671 N N . LEU A 1 83 ? -2.372 2.904 -1.406 1.00 98.69 83 LEU A N 1
ATOM 672 C CA . LEU A 1 83 ? -3.109 3.881 -2.217 1.00 98.69 83 LEU A CA 1
ATOM 673 C C . LEU A 1 83 ? -4.010 3.202 -3.255 1.00 98.69 83 LEU A C 1
ATOM 675 O O . LEU A 1 83 ? -5.207 3.480 -3.292 1.00 98.69 83 LEU A O 1
ATOM 679 N N . ILE A 1 84 ? -3.470 2.262 -4.039 1.00 98.56 84 ILE A N 1
ATOM 680 C CA . ILE A 1 84 ? -4.227 1.523 -5.067 1.00 98.56 84 ILE A CA 1
ATOM 681 C C . ILE A 1 84 ? -5.437 0.812 -4.454 1.00 98.56 84 ILE A C 1
ATOM 683 O O . ILE A 1 84 ? -6.515 0.808 -5.048 1.00 98.56 84 ILE A O 1
ATOM 687 N N . LYS A 1 85 ? -5.262 0.206 -3.273 1.00 97.75 85 LYS A N 1
ATOM 688 C CA . LYS A 1 85 ? -6.308 -0.592 -2.627 1.00 97.75 85 LYS A CA 1
ATOM 689 C C . LYS A 1 85 ? -7.342 0.258 -1.890 1.00 97.75 85 LYS A C 1
ATOM 691 O O . LYS A 1 85 ? -8.536 0.007 -2.015 1.00 97.75 85 LYS A O 1
ATOM 696 N N . ASN A 1 86 ? -6.896 1.236 -1.108 1.00 97.50 86 ASN A N 1
ATOM 697 C CA . ASN A 1 86 ? -7.768 1.940 -0.170 1.00 97.50 86 ASN A CA 1
ATOM 698 C C . ASN A 1 86 ? -8.305 3.255 -0.746 1.00 97.50 86 ASN A C 1
ATOM 700 O O . ASN A 1 86 ? -9.381 3.698 -0.348 1.00 97.50 86 ASN A O 1
ATOM 704 N N . PHE A 1 87 ? -7.600 3.856 -1.703 1.00 97.62 87 PHE A N 1
ATOM 705 C CA . PHE A 1 87 ? -7.895 5.182 -2.246 1.00 97.62 87 PHE A CA 1
ATOM 706 C C . PHE A 1 87 ? -7.961 5.159 -3.774 1.00 97.62 87 PHE A C 1
ATOM 708 O O . PHE A 1 87 ? 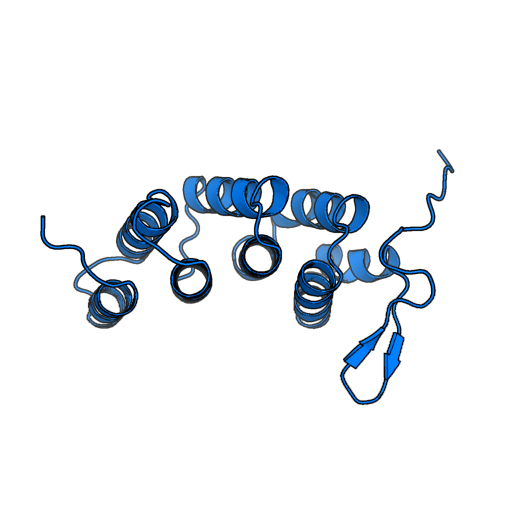-7.476 6.074 -4.434 1.00 97.62 87 PHE A O 1
ATOM 715 N N . SER A 1 88 ? -8.558 4.110 -4.352 1.00 96.25 88 SER A N 1
ATOM 716 C CA . SER A 1 88 ? -8.501 3.866 -5.800 1.00 96.25 88 SER A CA 1
ATOM 717 C C . SER A 1 88 ? -9.038 5.024 -6.661 1.00 96.25 88 SER A C 1
ATOM 719 O O . SER A 1 88 ? -8.555 5.235 -7.771 1.00 96.25 88 SER A O 1
ATOM 721 N N . ASP A 1 89 ? -9.969 5.818 -6.124 1.00 94.56 89 ASP A N 1
ATOM 722 C CA . ASP A 1 89 ? -10.545 6.991 -6.797 1.00 94.56 89 ASP A CA 1
ATOM 723 C C . ASP A 1 89 ? -9.572 8.176 -6.889 1.00 94.56 89 ASP A C 1
ATOM 725 O O . ASP A 1 89 ? -9.686 9.006 -7.790 1.00 94.56 89 ASP A O 1
ATOM 729 N N . TYR A 1 90 ? -8.590 8.237 -5.986 1.00 95.50 90 TYR A N 1
ATOM 730 C CA . TYR A 1 90 ? -7.602 9.316 -5.882 1.00 95.50 90 TYR A CA 1
ATOM 731 C C . TYR A 1 90 ? -6.187 8.868 -6.268 1.00 95.50 90 TYR A C 1
ATOM 733 O O . TYR A 1 90 ? -5.320 9.696 -6.524 1.00 95.50 90 TYR A O 1
ATOM 741 N N . ALA A 1 91 ? -5.942 7.558 -6.343 1.00 97.44 91 ALA A N 1
ATOM 742 C CA . ALA A 1 91 ? -4.614 6.991 -6.557 1.00 97.44 91 ALA A CA 1
ATOM 743 C C . ALA A 1 91 ? -4.088 7.135 -7.996 1.00 97.44 91 ALA A C 1
ATOM 745 O O . ALA A 1 91 ? -2.920 6.847 -8.234 1.00 97.44 91 ALA A O 1
ATOM 746 N N . LEU A 1 92 ? -4.904 7.569 -8.966 1.00 98.00 92 LEU A N 1
ATOM 747 C CA . LEU A 1 92 ? -4.502 7.580 -10.377 1.00 98.00 92 LEU A CA 1
ATOM 748 C C . LEU A 1 92 ? -3.243 8.418 -10.635 1.00 98.00 92 LEU A C 1
ATOM 750 O O . LEU A 1 92 ? -2.275 7.895 -11.184 1.00 98.00 92 LEU A O 1
ATOM 754 N N . GLU A 1 93 ? -3.243 9.691 -10.236 1.00 97.25 93 GLU A N 1
ATOM 755 C CA . GLU A 1 93 ? -2.099 10.577 -10.480 1.00 97.25 93 GLU A CA 1
ATOM 756 C C . GLU A 1 93 ? -0.866 10.221 -9.630 1.00 97.25 93 GLU A C 1
ATOM 758 O O . GLU A 1 93 ? 0.215 10.136 -10.215 1.00 97.25 93 GLU A O 1
ATOM 763 N N . PRO A 1 94 ? -0.978 9.899 -8.323 1.00 97.94 94 PRO A N 1
ATOM 764 C CA . PRO A 1 94 ? 0.172 9.453 -7.532 1.00 97.94 94 PRO A CA 1
ATOM 765 C C . PRO A 1 94 ? 0.857 8.210 -8.110 1.00 97.94 94 PRO A C 1
ATOM 767 O O . PRO A 1 94 ? 2.080 8.158 -8.219 1.00 97.94 94 PRO A O 1
ATOM 770 N N . ILE A 1 95 ? 0.077 7.213 -8.541 1.00 98.38 95 ILE A N 1
ATOM 771 C CA . ILE A 1 95 ? 0.629 5.972 -9.098 1.00 98.38 95 ILE A CA 1
ATOM 772 C C . ILE A 1 95 ? 1.221 6.208 -10.483 1.00 98.38 95 ILE A C 1
ATOM 774 O O . ILE A 1 95 ? 2.285 5.682 -10.798 1.00 98.38 95 ILE A O 1
ATOM 778 N N . LYS A 1 96 ? 0.579 7.036 -11.307 1.00 97.31 96 LYS A N 1
ATOM 779 C CA . LYS A 1 96 ? 1.122 7.446 -12.604 1.00 97.31 96 LYS A CA 1
ATOM 780 C C . LYS A 1 96 ? 2.457 8.179 -12.460 1.00 97.31 96 LYS A C 1
ATOM 782 O O . LYS A 1 96 ? 3.372 7.892 -13.229 1.00 97.31 96 LYS A O 1
ATOM 787 N N . TRP A 1 97 ? 2.571 9.081 -11.484 1.00 96.12 97 TRP A N 1
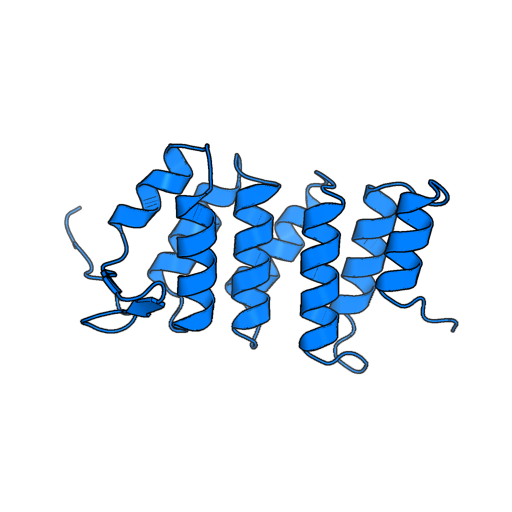ATOM 788 C CA . TRP A 1 97 ? 3.822 9.766 -11.162 1.00 96.12 97 TRP A CA 1
ATOM 789 C C . TRP A 1 97 ? 4.888 8.767 -10.703 1.00 96.12 97 TRP A C 1
ATOM 791 O O . TRP A 1 97 ? 5.987 8.754 -11.250 1.00 96.12 97 TRP A O 1
ATOM 801 N N . ALA A 1 98 ? 4.546 7.869 -9.774 1.00 96.12 98 ALA A N 1
ATOM 802 C CA . ALA A 1 98 ? 5.481 6.863 -9.278 1.00 96.12 98 ALA A CA 1
ATOM 803 C C . ALA A 1 98 ? 6.008 5.970 -10.403 1.00 96.12 98 ALA A C 1
ATOM 805 O O . ALA A 1 98 ? 7.212 5.789 -10.512 1.00 96.12 98 ALA A O 1
ATOM 806 N N . LEU A 1 99 ? 5.146 5.488 -11.300 1.00 94.44 99 LEU A N 1
ATOM 807 C CA . LEU A 1 99 ? 5.594 4.708 -12.454 1.00 94.44 99 LEU A CA 1
ATOM 808 C C . LEU A 1 99 ? 6.571 5.489 -13.344 1.00 94.44 99 LEU A C 1
ATOM 810 O O . LEU A 1 99 ? 7.509 4.905 -13.864 1.00 94.44 99 LEU A O 1
ATOM 814 N N . GLN A 1 100 ? 6.378 6.797 -13.504 1.00 92.06 100 GLN A N 1
ATOM 815 C CA . GLN A 1 100 ? 7.230 7.621 -14.360 1.00 92.06 100 GLN A CA 1
ATOM 816 C C . GLN A 1 100 ? 8.613 7.917 -13.754 1.00 92.06 100 GLN A C 1
ATOM 818 O O . GLN A 1 100 ? 9.578 8.060 -14.506 1.00 92.06 100 GLN A O 1
ATOM 823 N N . TYR A 1 101 ? 8.713 8.053 -12.429 1.00 92.69 101 TYR A N 1
ATOM 824 C CA . TYR A 1 101 ? 9.914 8.587 -11.771 1.00 92.69 101 TYR A CA 1
ATOM 825 C C . TYR A 1 101 ? 10.602 7.629 -10.791 1.00 92.69 101 TYR A C 1
ATOM 827 O O . TYR A 1 101 ? 11.766 7.854 -10.450 1.00 92.69 101 TYR A O 1
ATOM 835 N N . GLU A 1 102 ? 9.929 6.570 -10.340 1.00 92.88 102 GLU A N 1
ATOM 836 C CA . GLU A 1 102 ? 10.537 5.538 -9.503 1.00 92.88 102 GLU A CA 1
ATOM 837 C C . GLU A 1 102 ? 11.639 4.805 -10.277 1.00 92.88 102 GLU A C 1
ATOM 839 O O . GLU A 1 102 ? 11.495 4.472 -11.452 1.00 92.88 102 GLU A O 1
ATOM 844 N N . LYS A 1 103 ? 12.756 4.539 -9.597 1.00 91.44 103 LYS A N 1
ATOM 845 C CA . LYS A 1 103 ? 13.909 3.831 -10.174 1.00 91.44 103 LYS A CA 1
ATOM 846 C C . LYS A 1 103 ? 14.150 2.470 -9.536 1.00 91.44 103 LYS A C 1
ATOM 848 O O . LYS A 1 103 ? 14.951 1.689 -10.031 1.00 91.44 103 LYS A O 1
ATOM 853 N N . SER A 1 104 ? 13.499 2.192 -8.411 1.00 94.31 104 SER A N 1
ATOM 854 C CA . SER A 1 104 ? 13.615 0.904 -7.749 1.00 94.31 104 SER A CA 1
ATOM 855 C C . SER A 1 104 ? 12.715 -0.134 -8.409 1.00 94.31 104 SER A C 1
ATOM 857 O O . SER A 1 104 ? 11.488 -0.022 -8.362 1.00 94.31 104 SER A O 1
ATOM 859 N N . GLU A 1 105 ? 13.330 -1.196 -8.929 1.00 93.50 105 GLU A N 1
ATOM 860 C CA . GLU A 1 105 ? 12.625 -2.380 -9.429 1.00 93.50 105 GLU A CA 1
ATOM 861 C C . GLU A 1 105 ? 11.690 -2.967 -8.369 1.00 93.50 105 GLU A C 1
ATOM 863 O O . GLU A 1 105 ? 10.536 -3.249 -8.668 1.00 93.50 105 GLU A O 1
ATOM 868 N N . THR A 1 106 ? 12.136 -3.053 -7.113 1.00 94.12 106 THR A N 1
ATOM 869 C CA . THR A 1 106 ? 11.337 -3.558 -5.987 1.00 94.12 106 THR A CA 1
ATOM 870 C C . THR A 1 106 ? 10.051 -2.752 -5.778 1.00 94.12 106 THR A C 1
ATOM 872 O O . THR A 1 106 ? 8.976 -3.320 -5.574 1.00 94.12 106 THR A O 1
ATOM 875 N N . SER A 1 107 ? 10.142 -1.419 -5.817 1.00 96.88 107 SER A N 1
ATOM 876 C CA . SER A 1 107 ? 8.982 -0.534 -5.648 1.00 96.88 107 SER A CA 1
ATOM 877 C C . SER A 1 107 ? 8.011 -0.680 -6.826 1.00 96.88 107 SER A C 1
ATOM 879 O O . SER A 1 107 ? 6.812 -0.890 -6.626 1.00 96.88 107 SER A O 1
ATOM 881 N N . ILE A 1 108 ? 8.531 -0.681 -8.059 1.00 96.38 108 ILE A N 1
ATOM 882 C CA . ILE A 1 108 ? 7.726 -0.843 -9.279 1.00 96.38 108 ILE A CA 1
ATOM 883 C C . ILE A 1 108 ? 7.073 -2.224 -9.338 1.00 96.38 108 ILE A C 1
ATOM 885 O O . ILE A 1 108 ? 5.902 -2.329 -9.694 1.00 96.38 108 ILE A O 1
ATOM 889 N N . GLU A 1 109 ? 7.778 -3.280 -8.940 1.00 96.19 109 GLU A N 1
ATOM 890 C CA . GLU A 1 109 ? 7.245 -4.639 -8.871 1.00 96.19 109 GLU A CA 1
ATOM 891 C C . GLU A 1 109 ? 6.010 -4.702 -7.960 1.00 96.19 109 GLU A C 1
ATOM 893 O O . GLU A 1 109 ? 4.986 -5.290 -8.323 1.00 96.19 109 GLU A O 1
ATOM 898 N N . LEU A 1 110 ? 6.072 -4.062 -6.786 1.00 97.81 110 LEU A N 1
ATOM 899 C CA . LEU A 1 110 ? 4.937 -3.975 -5.866 1.00 97.81 110 LEU A CA 1
ATOM 900 C C . LEU A 1 110 ? 3.759 -3.210 -6.481 1.00 97.81 110 LEU A C 1
ATOM 902 O O . LEU A 1 110 ? 2.611 -3.640 -6.328 1.00 97.81 110 LEU A O 1
ATOM 906 N N . ILE A 1 111 ? 4.036 -2.118 -7.200 1.00 98.12 111 ILE A N 1
ATOM 907 C CA . ILE A 1 111 ? 3.020 -1.333 -7.914 1.00 98.12 111 ILE A CA 1
ATOM 908 C C . ILE A 1 111 ? 2.352 -2.182 -8.998 1.00 98.12 111 ILE A C 1
ATOM 910 O O . ILE A 1 111 ? 1.126 -2.291 -9.004 1.00 98.12 111 ILE A O 1
ATOM 914 N N . ILE A 1 112 ? 3.128 -2.832 -9.870 1.00 97.62 112 ILE A N 1
ATOM 915 C CA . ILE A 1 112 ? 2.618 -3.694 -10.947 1.00 97.62 112 ILE A CA 1
ATOM 916 C C . ILE A 1 112 ? 1.726 -4.789 -10.366 1.00 97.62 112 ILE A C 1
ATOM 918 O O . ILE A 1 112 ? 0.567 -4.912 -10.758 1.00 97.62 112 ILE A O 1
ATOM 922 N N . LYS A 1 113 ? 2.209 -5.519 -9.353 1.00 97.50 113 LYS A N 1
ATOM 923 C CA . LYS A 1 113 ? 1.437 -6.587 -8.700 1.00 97.50 113 LYS A CA 1
ATOM 924 C C . LYS A 1 113 ? 0.129 -6.087 -8.086 1.00 97.50 113 LYS A C 1
ATOM 926 O O . LYS A 1 113 ? -0.836 -6.848 -8.002 1.00 97.50 113 LYS A O 1
ATOM 931 N N . ALA A 1 114 ? 0.084 -4.845 -7.605 1.00 98.19 114 ALA A N 1
ATOM 932 C CA . ALA A 1 114 ? -1.143 -4.242 -7.093 1.00 98.19 114 ALA A CA 1
ATOM 933 C C . ALA A 1 114 ? -2.093 -3.812 -8.221 1.00 98.19 114 ALA A C 1
ATOM 935 O O . ALA A 1 114 ? -3.298 -4.036 -8.112 1.00 98.19 114 ALA A O 1
ATOM 936 N N . LEU A 1 115 ? -1.564 -3.251 -9.311 1.00 98.31 115 LEU A N 1
ATOM 937 C CA . LEU A 1 115 ? -2.333 -2.865 -10.495 1.00 98.31 115 LEU A CA 1
ATOM 938 C C . LEU A 1 115 ? -2.915 -4.070 -11.246 1.00 98.31 115 LEU A C 1
ATOM 940 O O . LEU A 1 115 ? -4.033 -3.996 -11.742 1.00 98.31 115 LEU A O 1
ATOM 944 N N . GLU A 1 116 ? -2.221 -5.205 -11.298 1.00 96.75 116 GLU A N 1
ATOM 945 C CA . GLU A 1 116 ? -2.756 -6.434 -11.902 1.00 96.75 116 GLU A CA 1
ATOM 946 C C . GLU A 1 116 ? -4.006 -6.943 -11.170 1.00 96.75 116 GLU A C 1
ATOM 948 O O . GLU A 1 116 ? -4.932 -7.472 -11.795 1.00 96.75 116 GLU A O 1
ATOM 953 N N . LYS A 1 117 ? -4.040 -6.736 -9.848 1.00 96.62 117 LYS A N 1
ATOM 954 C CA . LYS A 1 117 ? -5.084 -7.211 -8.931 1.00 96.62 117 LYS A CA 1
ATOM 955 C C . LYS A 1 117 ? -6.211 -6.209 -8.690 1.00 96.62 117 LYS A C 1
ATOM 957 O O . LYS A 1 117 ? -7.144 -6.545 -7.969 1.00 96.62 117 LYS A O 1
ATOM 962 N N . THR A 1 118 ? -6.114 -4.986 -9.208 1.00 97.19 118 THR A N 1
ATOM 963 C CA . THR A 1 118 ? -7.154 -3.974 -8.995 1.00 97.19 118 THR A CA 1
ATOM 964 C C . THR A 1 118 ? -8.315 -4.157 -9.970 1.00 97.19 118 THR A C 1
ATOM 966 O O . THR A 1 118 ? -8.109 -4.437 -11.154 1.00 97.19 118 THR A O 1
ATOM 969 N N . ASP A 1 119 ? -9.533 -3.936 -9.480 1.00 96.19 119 ASP A N 1
ATOM 970 C CA . ASP A 1 119 ? -10.747 -3.894 -10.303 1.00 96.19 119 ASP A CA 1
ATOM 971 C C . ASP A 1 119 ? -10.966 -2.505 -10.932 1.00 96.19 119 ASP A C 1
ATOM 973 O O . ASP A 1 119 ? -11.768 -2.337 -11.852 1.00 96.19 119 ASP A O 1
ATOM 977 N N . ASN A 1 120 ? -10.227 -1.485 -10.476 1.00 97.62 120 ASN A N 1
ATOM 978 C CA . ASN A 1 120 ? -10.305 -0.139 -11.029 1.00 97.62 120 ASN A CA 1
ATOM 979 C C . ASN A 1 120 ? -9.616 -0.086 -12.404 1.00 97.62 120 ASN A C 1
ATOM 981 O O . ASN A 1 120 ? -8.388 -0.041 -12.511 1.00 97.62 120 ASN A O 1
ATOM 985 N N . LEU A 1 121 ? -10.418 -0.051 -13.471 1.00 97.31 121 LEU A N 1
ATOM 986 C CA . LEU A 1 121 ? -9.932 -0.078 -14.856 1.00 97.31 121 LEU A CA 1
ATOM 987 C C . LEU A 1 121 ? -8.998 1.090 -15.203 1.00 97.31 121 LEU A C 1
ATOM 989 O O . LEU A 1 121 ? -8.060 0.901 -15.980 1.00 97.31 121 LEU A O 1
ATOM 993 N N . LYS A 1 122 ? -9.212 2.282 -14.623 1.00 97.69 122 LYS A N 1
ATOM 994 C CA . LYS A 1 122 ? -8.333 3.440 -14.855 1.00 97.69 122 LYS A CA 1
ATOM 995 C C . LYS A 1 122 ? -6.947 3.178 -14.277 1.00 97.69 122 LYS A C 1
ATOM 997 O O . LYS A 1 122 ? -5.960 3.362 -14.984 1.00 97.69 122 LYS A O 1
ATOM 1002 N N . LEU A 1 123 ? -6.866 2.671 -13.047 1.00 98.25 123 LEU A N 1
ATOM 1003 C CA . LEU A 1 123 ? -5.590 2.273 -12.449 1.00 98.25 123 LEU A CA 1
ATOM 1004 C C . LEU A 1 123 ? -4.942 1.130 -13.228 1.00 98.25 123 LEU A C 1
ATOM 1006 O O . LEU A 1 123 ? -3.781 1.237 -13.610 1.00 98.25 123 LEU A O 1
ATOM 1010 N N . LYS A 1 124 ? -5.696 0.073 -13.544 1.00 98.12 124 LYS A N 1
ATOM 1011 C CA . LYS A 1 124 ? -5.185 -1.080 -14.300 1.00 98.12 124 LYS A CA 1
ATOM 1012 C C . LYS A 1 124 ? -4.606 -0.681 -15.660 1.00 98.12 124 LYS A C 1
ATOM 1014 O O . LYS A 1 124 ? -3.618 -1.260 -16.102 1.00 98.12 124 LYS A O 1
ATOM 1019 N N . SER A 1 125 ? -5.168 0.344 -16.306 1.00 97.38 125 SER A N 1
ATOM 1020 C CA . SER A 1 125 ? -4.655 0.864 -17.579 1.00 97.38 125 SER A CA 1
ATOM 1021 C C . SER A 1 125 ? -3.225 1.415 -17.500 1.00 97.38 125 SER A C 1
ATOM 1023 O O . SER A 1 125 ? -2.531 1.419 -18.518 1.00 97.38 125 SER A O 1
ATOM 1025 N N . LEU A 1 126 ? -2.753 1.809 -16.308 1.00 97.00 126 LEU A N 1
ATOM 1026 C CA . LEU A 1 126 ? -1.392 2.307 -16.100 1.00 97.00 126 LEU A CA 1
ATOM 1027 C C . LEU A 1 126 ? -0.316 1.241 -16.342 1.00 97.00 126 LEU A C 1
ATOM 1029 O O . LEU A 1 126 ? 0.818 1.614 -16.628 1.00 97.00 126 LEU A O 1
ATOM 1033 N N . LEU A 1 127 ? -0.655 -0.056 -16.315 1.00 95.81 127 LEU A N 1
ATOM 1034 C CA . LEU A 1 127 ? 0.278 -1.140 -16.664 1.00 95.81 127 LEU A CA 1
ATOM 1035 C C . LEU A 1 127 ? 0.879 -0.964 -18.065 1.00 95.81 127 LEU A C 1
ATOM 1037 O O . LEU A 1 127 ? 2.023 -1.329 -18.289 1.00 95.81 127 LEU A O 1
ATOM 1041 N N . LYS A 1 128 ? 0.148 -0.326 -18.989 1.00 93.75 128 LYS A N 1
ATOM 1042 C CA . LYS A 1 128 ? 0.619 -0.032 -20.353 1.00 93.75 128 LYS A CA 1
ATOM 1043 C C . LYS A 1 128 ? 1.772 0.978 -20.409 1.00 93.75 128 LYS A C 1
ATOM 1045 O O . LYS A 1 128 ? 2.328 1.188 -21.478 1.00 93.75 128 LYS A O 1
ATOM 1050 N N . ARG A 1 129 ? 2.084 1.650 -19.295 1.00 90.56 129 ARG A N 1
ATOM 1051 C CA . ARG A 1 129 ? 3.174 2.633 -19.201 1.00 90.56 129 ARG A CA 1
ATOM 1052 C C . ARG A 1 129 ? 4.513 1.990 -18.854 1.00 90.56 129 ARG A C 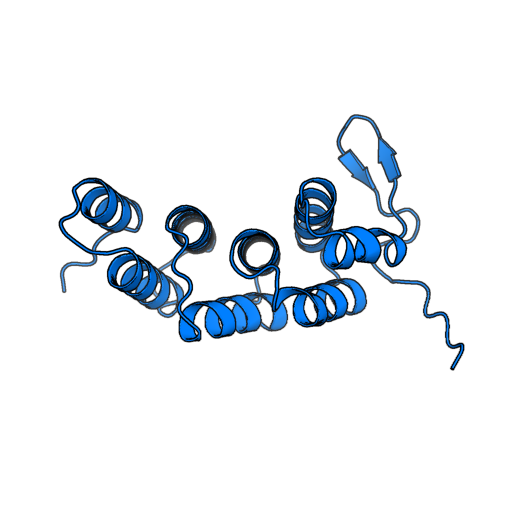1
ATOM 1054 O O . ARG A 1 129 ? 5.534 2.655 -18.971 1.00 90.56 129 ARG A O 1
ATOM 1061 N N . VAL A 1 130 ? 4.507 0.735 -18.408 1.00 89.69 130 VAL A N 1
ATOM 1062 C CA . VAL A 1 130 ? 5.717 0.023 -17.997 1.00 89.69 130 VAL A CA 1
ATOM 1063 C C . VAL A 1 130 ? 5.932 -1.159 -18.920 1.00 89.69 130 VAL A C 1
ATOM 1065 O O . VAL A 1 130 ? 5.038 -1.984 -19.094 1.00 89.69 130 VAL A O 1
ATOM 1068 N N . GLU A 1 131 ? 7.128 -1.268 -19.480 1.00 90.25 131 GLU A N 1
ATOM 1069 C CA . GLU A 1 131 ? 7.544 -2.481 -20.171 1.00 90.25 131 GLU A CA 1
ATOM 1070 C C . GLU A 1 131 ? 8.096 -3.466 -19.143 1.00 90.25 131 GLU A C 1
ATOM 1072 O O . GLU A 1 131 ? 9.116 -3.220 -18.501 1.00 90.25 131 GLU A O 1
ATOM 1077 N N . TYR A 1 132 ? 7.393 -4.580 -18.961 1.00 92.62 132 TYR A N 1
ATOM 1078 C CA . TYR A 1 132 ? 7.809 -5.648 -18.065 1.00 92.62 132 TYR A CA 1
ATOM 1079 C C . TYR A 1 132 ? 7.421 -7.010 -18.634 1.00 92.62 132 TYR A C 1
ATOM 1081 O O . TYR A 1 132 ? 6.488 -7.133 -19.429 1.00 92.62 132 TYR A O 1
ATOM 1089 N N . VAL A 1 133 ? 8.143 -8.045 -18.213 1.00 91.62 133 VAL A N 1
ATOM 1090 C CA . VAL A 1 133 ? 7.869 -9.439 -18.575 1.00 91.62 133 VAL A CA 1
ATOM 1091 C C . VAL A 1 133 ? 7.728 -10.255 -17.302 1.00 91.62 133 VAL A C 1
ATOM 1093 O O . VAL A 1 133 ? 8.506 -10.091 -16.365 1.00 91.62 133 VAL A O 1
ATOM 1096 N N . VAL A 1 134 ? 6.745 -11.153 -17.266 1.00 91.75 134 VAL A N 1
ATOM 1097 C CA . VAL A 1 134 ? 6.618 -12.142 -16.193 1.00 91.75 134 VAL A CA 1
ATOM 1098 C C . VAL A 1 134 ? 7.223 -13.457 -16.670 1.00 91.75 134 VAL A C 1
ATOM 1100 O O . VAL A 1 134 ? 6.735 -14.050 -17.629 1.00 91.75 134 VAL A O 1
ATOM 1103 N N . PHE A 1 135 ? 8.267 -13.926 -15.992 1.00 89.38 135 PHE A N 1
ATOM 1104 C CA . PHE A 1 135 ? 8.901 -15.217 -16.256 1.00 89.38 135 PHE A CA 1
ATOM 1105 C C . PHE A 1 135 ? 9.055 -15.976 -14.936 1.00 89.38 135 PHE A C 1
ATOM 1107 O O . PHE A 1 135 ? 9.535 -15.426 -13.948 1.00 89.38 135 PHE A O 1
ATOM 1114 N N . GLU A 1 136 ? 8.554 -17.213 -14.884 1.00 91.06 136 GLU A N 1
ATOM 1115 C CA . GLU A 1 136 ? 8.541 -18.044 -13.664 1.00 91.06 136 GLU A CA 1
ATOM 1116 C C . GLU A 1 136 ? 7.966 -17.330 -12.419 1.00 91.06 136 GLU A C 1
ATOM 1118 O O . GLU A 1 136 ? 8.437 -17.490 -11.293 1.00 91.06 136 GLU A O 1
ATOM 1123 N N . GLY A 1 137 ? 6.940 -16.495 -12.615 1.00 84.00 137 GLY A N 1
ATOM 1124 C CA . GLY A 1 137 ? 6.294 -15.742 -11.533 1.00 84.00 137 GLY A CA 1
ATOM 1125 C C . GLY A 1 137 ? 7.098 -14.548 -10.999 1.00 84.00 137 GLY A C 1
ATOM 1126 O O . GLY A 1 137 ? 6.676 -13.925 -10.021 1.00 84.00 137 GLY A O 1
ATOM 1127 N N . LYS A 1 138 ? 8.225 -14.206 -11.632 1.00 86.69 138 LYS A N 1
ATOM 1128 C CA . LYS A 1 138 ? 9.030 -13.013 -11.341 1.00 86.69 138 LYS A CA 1
ATOM 1129 C C . LYS A 1 138 ? 8.837 -11.961 -12.427 1.00 86.69 138 LYS A C 1
ATOM 1131 O O . LYS A 1 138 ? 8.672 -12.302 -13.596 1.00 86.69 138 LYS A O 1
ATOM 1136 N N . ILE A 1 139 ? 8.844 -10.693 -12.023 1.00 89.56 139 ILE A N 1
ATOM 1137 C CA . ILE A 1 139 ? 8.781 -9.549 -12.936 1.00 89.56 139 ILE A CA 1
ATOM 1138 C C . ILE A 1 139 ? 10.210 -9.175 -13.326 1.00 89.56 139 ILE A C 1
ATOM 1140 O O . ILE A 1 139 ? 11.072 -9.037 -12.464 1.00 89.56 139 ILE A O 1
ATOM 1144 N N . PHE A 1 140 ? 10.434 -9.011 -14.624 1.00 88.50 140 PHE A N 1
ATOM 1145 C CA . PHE A 1 140 ? 11.686 -8.557 -15.211 1.00 88.50 140 PHE A CA 1
ATOM 1146 C C . PHE A 1 140 ? 11.450 -7.269 -15.990 1.00 88.50 140 PHE A C 1
ATOM 1148 O O . PHE A 1 140 ? 10.412 -7.115 -16.639 1.00 88.50 140 PHE A O 1
ATOM 1155 N N . PHE A 1 141 ? 12.442 -6.383 -15.963 1.00 89.31 141 PHE A N 1
ATOM 1156 C CA . PHE A 1 141 ? 12.448 -5.113 -16.683 1.00 89.31 141 PHE A CA 1
ATOM 1157 C C . PHE A 1 141 ? 13.520 -5.166 -17.784 1.00 89.31 141 PHE A C 1
ATOM 1159 O O . PHE A 1 141 ? 14.691 -4.916 -17.497 1.00 89.31 141 PHE A O 1
ATOM 1166 N N . PRO A 1 142 ? 13.170 -5.521 -19.039 1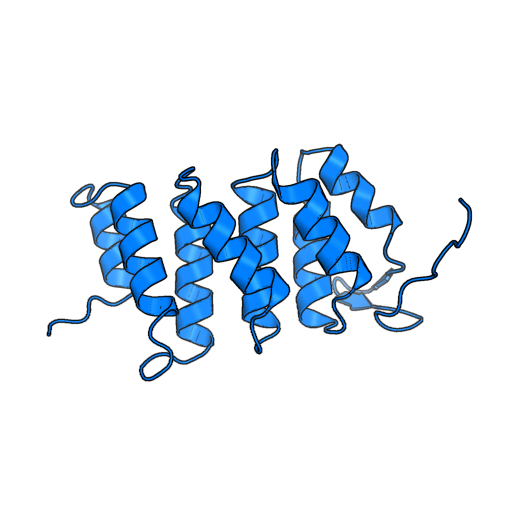.00 81.88 142 PRO A N 1
ATOM 1167 C CA . PRO A 1 142 ? 14.152 -5.791 -20.100 1.00 81.88 142 PRO A CA 1
ATOM 1168 C C . PRO A 1 142 ? 15.110 -4.630 -20.396 1.00 81.88 142 PRO A C 1
ATOM 1170 O O . PRO A 1 142 ? 16.242 -4.857 -20.814 1.00 81.88 142 PRO A O 1
ATOM 1173 N N . TYR A 1 143 ? 14.663 -3.397 -20.151 1.00 81.12 143 TYR A N 1
ATOM 1174 C CA . TYR A 1 143 ? 15.424 -2.164 -20.369 1.00 81.12 143 TYR A CA 1
ATOM 1175 C C . TYR A 1 143 ? 15.677 -1.395 -19.057 1.00 81.12 143 TYR A C 1
ATOM 1177 O O . TYR A 1 143 ? 15.974 -0.200 -19.071 1.00 81.12 143 TYR A O 1
ATOM 1185 N N . GLY A 1 144 ? 15.547 -2.074 -17.911 1.00 78.56 144 GLY A N 1
ATOM 1186 C CA . GLY A 1 144 ? 15.506 -1.449 -16.590 1.00 78.56 144 GLY A CA 1
ATOM 1187 C C . GLY A 1 144 ? 14.193 -0.702 -16.331 1.00 78.56 144 GLY A C 1
ATOM 1188 O O . GLY A 1 144 ? 13.228 -0.802 -17.086 1.00 78.56 144 GLY A O 1
ATOM 1189 N N . THR A 1 145 ? 14.143 0.065 -15.244 1.00 68.31 145 THR A N 1
ATOM 1190 C CA . THR A 1 145 ? 12.935 0.801 -14.826 1.00 68.31 145 THR A CA 1
ATOM 1191 C C . THR A 1 145 ? 12.715 2.116 -15.577 1.00 68.31 145 THR A C 1
ATOM 1193 O O . THR A 1 145 ? 11.748 2.830 -15.311 1.00 68.31 145 THR A O 1
ATOM 1196 N N . HIS A 1 146 ? 13.624 2.484 -16.482 1.00 62.91 146 HIS A N 1
ATOM 1197 C CA . HIS A 1 146 ? 13.519 3.703 -17.272 1.00 62.91 146 HIS A CA 1
ATOM 1198 C C . HIS A 1 146 ? 12.420 3.549 -18.326 1.00 62.91 146 HIS A C 1
ATOM 1200 O O . HIS A 1 146 ? 12.494 2.683 -19.191 1.00 62.91 146 HIS A O 1
ATOM 1206 N N . GLN A 1 147 ? 11.390 4.393 -18.256 1.00 60.19 147 GLN A N 1
ATOM 1207 C CA . GLN A 1 147 ? 10.272 4.327 -19.195 1.00 60.19 147 GLN A CA 1
ATOM 1208 C C . GLN A 1 147 ? 10.573 5.067 -20.499 1.00 60.19 147 GLN A C 1
ATOM 1210 O O . GLN A 1 147 ? 11.123 6.172 -20.491 1.00 60.19 147 GLN A O 1
ATOM 1215 N N . ASN A 1 148 ? 10.134 4.472 -21.613 1.00 48.31 148 ASN A N 1
ATOM 1216 C CA . ASN A 1 148 ? 10.097 5.106 -22.925 1.00 48.31 148 ASN A CA 1
ATOM 1217 C C . ASN A 1 148 ? 9.214 6.363 -22.855 1.00 48.31 148 ASN A C 1
ATOM 1219 O O . ASN A 1 148 ? 7.984 6.287 -22.796 1.00 48.31 148 ASN A O 1
ATOM 1223 N N . MET A 1 149 ? 9.842 7.542 -22.844 1.00 44.56 149 MET A N 1
ATOM 1224 C CA . MET A 1 149 ? 9.140 8.809 -23.013 1.00 44.56 149 MET A CA 1
ATOM 1225 C C . MET A 1 149 ? 8.634 8.885 -24.453 1.00 44.56 149 MET A C 1
ATOM 1227 O O . MET A 1 149 ? 9.344 9.348 -25.343 1.00 44.56 149 MET A O 1
ATOM 1231 N N . ASN A 1 150 ? 7.389 8.472 -24.689 1.00 43.12 150 ASN A N 1
ATOM 1232 C CA . ASN A 1 150 ? 6.669 8.953 -25.861 1.00 43.12 150 ASN A CA 1
ATOM 1233 C C . ASN A 1 150 ? 6.401 10.449 -25.654 1.00 43.12 150 ASN A C 1
ATOM 1235 O O . ASN A 1 150 ? 5.375 10.850 -25.109 1.00 43.12 150 ASN A O 1
ATOM 1239 N N . LEU A 1 151 ? 7.364 11.273 -26.072 1.00 38.88 151 LEU A N 1
ATOM 1240 C CA . LEU A 1 151 ? 7.191 12.702 -26.316 1.00 38.88 151 LEU A CA 1
ATOM 1241 C C . LEU A 1 151 ? 6.312 12.861 -27.563 1.00 38.88 151 LEU A C 1
ATOM 1243 O O . LEU A 1 151 ? 6.793 13.154 -28.651 1.00 38.88 151 LEU A O 1
ATOM 1247 N N . SER A 1 152 ? 5.022 12.581 -27.429 1.00 43.38 152 SER A N 1
ATOM 1248 C CA . SER A 1 152 ? 4.012 12.972 -28.414 1.00 43.38 152 SER A CA 1
ATOM 1249 C C . SER A 1 152 ? 2.883 13.681 -27.679 1.00 43.38 152 SER A C 1
ATOM 1251 O O . SER A 1 152 ? 1.890 13.080 -27.271 1.00 43.38 152 SER A O 1
ATOM 1253 N N . SER A 1 153 ? 3.119 14.972 -27.450 1.00 42.28 153 SER A N 1
ATOM 1254 C CA . SER A 1 153 ? 2.090 16.010 -27.352 1.00 42.28 153 SER A CA 1
ATOM 1255 C C . SER A 1 153 ? 1.746 16.503 -28.749 1.00 42.28 153 SER A C 1
ATOM 1257 O O . SER A 1 153 ? 2.726 16.748 -29.491 1.00 42.28 153 SER A O 1
#

pLDDT: mean 90.93, std 13.37, range [38.88, 98.69]

Secondary structure (DSSP, 8-state):
-----HHHHHHHHHTTSS-HHHHHHHHHHHHT-TTS--HHHHHHHHHHHHHHT---HHHHHHHHHHHHH-S-HHHHHHHHHHHHHH-TTT-HHHHHHHHHH---HHHHHHHHHHHHT---HHHHHGGGGS--EEETTEEE-BTBS--------